Protein AF-A0A699TWR8-F1 (afdb_monomer)

Foldseek 3Di:
DDDDDDDDDDDDDDDDDPDDDDDDDDDDPPDDVVVVVVVPPPVVVVVVVVVPPPPPPPPQVVVVVVVLVVDDDPRNVVVVPDDPPQRDGPVSVVVVVCCVPVNVVVVVVVVVCVVPQDADPPHDPVRSVD

pLDDT: mean 74.11, std 22.11, range [29.84, 96.06]

Organism: Tanacetum cinerariifolium (NCBI:txid118510)

Mean predicted aligned error: 18.95 Å

Sequence (130 aa):
MRTRNSYFPNNSSVTILRRRNKRLTPNVVEPDLRTIVEMADNHTMEELLQAPMEGDVPNDVIMLMMFSYSLEGNARVWYGREPPNSILTWEDLVNKFMNQFLPPSKTTHLKNEISRFSQRFEETFGEAWE

Radius of gyration: 33.89 Å; Cα contacts (8 Å, |Δi|>4): 29; chains: 1; bounding box: 69×61×81 Å

Solvent-accessible surface area (backbone atoms only — not comparable to full-atom values): 8734 Å² total; per-residue (Å²): 137,82,87,83,83,89,82,86,81,86,82,87,87,83,87,78,82,83,79,79,81,79,86,77,80,76,92,68,84,74,78,59,68,70,66,67,60,66,74,56,51,71,63,59,60,49,50,66,71,61,49,76,80,81,56,86,71,53,66,40,58,56,49,52,56,55,50,63,72,73,45,55,72,72,57,38,56,50,64,73,66,55,61,88,86,67,61,79,44,53,66,48,43,53,54,53,48,38,55,73,78,58,29,67,68,58,56,51,49,52,53,50,52,62,72,66,61,72,80,53,95,89,53,52,73,70,67,67,71,110

Secondary structure (DSSP, 8-state):
-------PPP-------------------PPPHHHHHTTS-HHHHHHHHSS---S---HHHHHHHHHHHH--HHHHHHHTTSPTTS--SHHHHHHHHHHHHS-HHHHHHHHHHHHH----TT--HHHHH-

InterPro domains:
  IPR005162 Retrotransposon-derived protein PEG10, N-terminal capsid-like domain [PF03732] (66-130)

Structure (mmCIF, N/CA/C/O backbone):
data_AF-A0A699TWR8-F1
#
_entry.id   AF-A0A699TWR8-F1
#
loop_
_atom_site.group_PDB
_atom_site.id
_atom_site.type_symbol
_atom_site.label_atom_id
_atom_site.label_alt_id
_atom_site.label_comp_id
_atom_site.label_asym_id
_atom_site.label_entity_id
_atom_site.label_seq_id
_atom_site.pdbx_PDB_ins_code
_atom_site.Cartn_x
_atom_site.Cartn_y
_atom_site.Cartn_z
_atom_site.occupancy
_atom_site.B_iso_or_equiv
_atom_site.auth_seq_id
_atom_site.auth_comp_id
_atom_site.auth_asym_id
_atom_site.auth_atom_id
_atom_site.pdbx_PDB_model_num
ATOM 1 N N . MET A 1 1 ? -33.257 -50.850 2.664 1.00 36.03 1 MET A N 1
ATOM 2 C CA . MET A 1 1 ? -32.562 -52.036 2.110 1.00 36.03 1 MET A CA 1
ATOM 3 C C . MET A 1 1 ? -31.788 -51.628 0.860 1.00 36.03 1 MET A C 1
ATOM 5 O O . MET A 1 1 ? -32.374 -50.984 0.008 1.00 36.03 1 MET A O 1
ATOM 9 N N . ARG A 1 2 ? -30.517 -52.056 0.787 1.00 39.75 2 ARG A N 1
ATOM 10 C CA . ARG A 1 2 ? -29.598 -52.133 -0.372 1.00 39.75 2 ARG A CA 1
ATOM 11 C C . ARG A 1 2 ? -29.130 -50.845 -1.069 1.00 39.75 2 ARG A C 1
ATOM 13 O O . ARG A 1 2 ? -29.755 -50.319 -1.978 1.00 39.75 2 ARG A O 1
ATOM 20 N N . THR A 1 3 ? -27.906 -50.473 -0.706 1.00 42.91 3 THR A N 1
ATOM 21 C CA . THR A 1 3 ? -26.888 -49.895 -1.588 1.00 42.91 3 THR A CA 1
ATOM 22 C C . THR A 1 3 ? -26.543 -50.868 -2.730 1.00 42.91 3 THR A C 1
ATOM 24 O O . THR A 1 3 ? -26.489 -52.075 -2.488 1.00 42.91 3 THR A O 1
ATOM 27 N N . ARG A 1 4 ? -26.233 -50.371 -3.939 1.00 39.03 4 ARG A N 1
ATOM 28 C CA . ARG A 1 4 ? -24.984 -50.725 -4.649 1.00 39.03 4 ARG A CA 1
ATOM 29 C C . ARG A 1 4 ? -24.770 -49.974 -5.965 1.00 39.03 4 ARG A C 1
ATOM 31 O O . ARG A 1 4 ? -25.634 -49.882 -6.823 1.00 39.03 4 ARG A O 1
ATOM 38 N N . ASN A 1 5 ? -23.528 -49.529 -6.041 1.00 29.84 5 ASN A N 1
ATOM 39 C CA . ASN A 1 5 ? -22.722 -49.006 -7.128 1.00 29.84 5 ASN A CA 1
ATOM 40 C C . ASN A 1 5 ? -22.643 -49.904 -8.387 1.00 29.84 5 ASN A C 1
ATOM 42 O O . ASN A 1 5 ? -22.811 -51.120 -8.274 1.00 29.84 5 ASN A O 1
ATOM 46 N N . SER A 1 6 ? -22.172 -49.293 -9.491 1.00 39.97 6 SER A N 1
ATOM 47 C CA . SER A 1 6 ? -21.574 -49.875 -10.724 1.00 39.97 6 SER A CA 1
ATOM 48 C C . SER A 1 6 ? -22.521 -50.705 -11.613 1.00 39.97 6 SER A C 1
ATOM 50 O O . SER A 1 6 ? -23.325 -51.468 -11.105 1.00 39.97 6 SER A O 1
ATOM 52 N N . TYR A 1 7 ? -22.540 -50.596 -12.946 1.00 47.50 7 TYR A N 1
ATOM 53 C CA . TYR A 1 7 ? -21.424 -50.656 -13.894 1.00 47.50 7 TYR A CA 1
ATOM 54 C C . TYR A 1 7 ? -21.772 -49.906 -15.197 1.00 47.50 7 TYR A C 1
ATOM 56 O O . TYR A 1 7 ? -22.823 -50.151 -15.784 1.00 47.50 7 TYR A O 1
ATOM 64 N N . PHE A 1 8 ? -20.873 -49.046 -15.686 1.00 37.62 8 PHE A N 1
ATOM 65 C CA . PHE A 1 8 ? -20.873 -48.618 -17.090 1.00 37.62 8 PHE A CA 1
ATOM 66 C C . PHE A 1 8 ? -20.301 -49.758 -17.946 1.00 37.62 8 PHE A C 1
ATOM 68 O O . PHE A 1 8 ? -19.192 -50.212 -17.649 1.00 37.62 8 PHE A O 1
ATOM 75 N N . PRO A 1 9 ? -20.986 -50.228 -19.003 1.00 46.97 9 PRO A N 1
ATOM 76 C CA . PRO A 1 9 ? -20.363 -51.127 -19.953 1.00 46.97 9 PRO A CA 1
ATOM 77 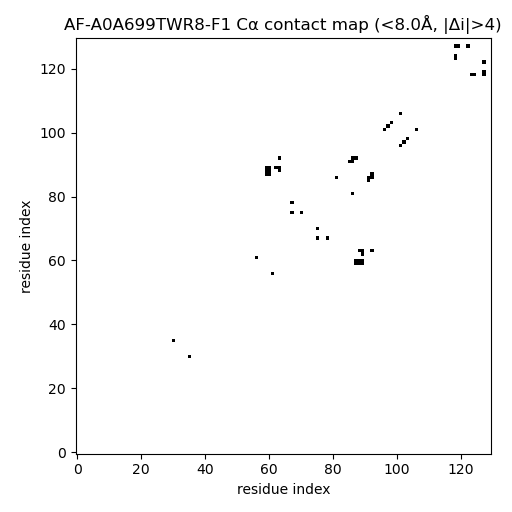C C . PRO A 1 9 ? -19.530 -50.321 -20.954 1.00 46.97 9 PRO A C 1
ATOM 79 O O . PRO A 1 9 ? -20.044 -49.521 -21.735 1.00 46.97 9 PRO A O 1
ATOM 82 N N . ASN A 1 10 ? -18.222 -50.577 -20.915 1.00 33.31 10 ASN A N 1
ATOM 83 C CA . ASN A 1 10 ? -17.292 -50.376 -22.019 1.00 33.31 10 ASN A CA 1
ATOM 84 C C . ASN A 1 10 ? -17.874 -50.965 -23.311 1.00 33.31 10 ASN A C 1
ATOM 86 O O . ASN A 1 10 ? -18.232 -52.142 -23.325 1.00 33.31 10 ASN A O 1
ATOM 90 N N . ASN A 1 11 ? -17.842 -50.209 -24.410 1.00 39.41 11 ASN A N 1
ATOM 91 C CA . ASN A 1 11 ? -17.458 -50.807 -25.683 1.00 39.41 11 ASN A CA 1
ATOM 92 C C . ASN A 1 11 ? -16.865 -49.788 -26.661 1.00 39.41 11 ASN A C 1
ATOM 94 O O . ASN A 1 11 ? -17.445 -48.764 -27.010 1.00 39.41 11 ASN A O 1
ATOM 98 N N . SER A 1 12 ? -15.654 -50.136 -27.063 1.00 36.31 12 SER A N 1
ATOM 99 C CA . SER A 1 12 ? -14.718 -49.501 -27.975 1.00 36.31 12 SER A CA 1
ATOM 100 C C . SER A 1 12 ? -15.137 -49.587 -29.440 1.00 36.31 12 SER A C 1
ATOM 102 O O . SER A 1 12 ? -15.586 -50.644 -29.877 1.00 36.31 12 SER A O 1
ATOM 104 N N . SER A 1 13 ? -14.824 -48.550 -30.225 1.00 38.47 13 SER A N 1
ATOM 105 C CA . SER A 1 13 ? -14.391 -48.678 -31.630 1.00 38.47 13 SER A CA 1
ATOM 106 C C . SER A 1 13 ? -13.732 -47.377 -32.107 1.00 38.47 13 SER A C 1
ATOM 108 O O . SER A 1 13 ? -14.381 -46.517 -32.692 1.00 38.47 13 SER A O 1
ATOM 110 N N . VAL A 1 14 ? -12.428 -47.225 -31.851 1.00 43.47 14 VAL A N 1
ATOM 111 C CA . VAL A 1 14 ? -11.579 -46.242 -32.546 1.00 43.47 14 VAL A CA 1
ATOM 112 C C . VAL A 1 14 ? -10.716 -47.014 -33.538 1.00 43.47 14 VAL A C 1
ATOM 114 O O . VAL A 1 14 ? -9.798 -47.736 -33.154 1.00 43.47 14 VAL A O 1
ATOM 117 N N . THR A 1 15 ? -11.028 -46.889 -34.824 1.00 43.19 15 THR A N 1
ATOM 118 C CA . THR A 1 15 ? -10.290 -47.526 -35.919 1.00 43.19 15 THR A CA 1
ATOM 119 C C . THR A 1 15 ? -9.097 -46.643 -36.297 1.00 43.19 15 THR A C 1
ATOM 121 O O . THR A 1 15 ? -9.247 -45.666 -37.026 1.00 43.19 15 THR A O 1
ATOM 124 N N . ILE A 1 16 ? -7.895 -46.953 -35.799 1.00 45.62 16 ILE A N 1
ATOM 125 C CA . ILE A 1 16 ? -6.659 -46.265 -36.213 1.00 45.62 16 ILE A CA 1
ATOM 126 C C . ILE A 1 16 ? -6.130 -46.919 -37.496 1.00 45.62 16 ILE A C 1
ATOM 128 O O . ILE A 1 16 ? -5.626 -48.044 -37.486 1.00 45.62 16 ILE A O 1
ATOM 132 N N . LEU A 1 17 ? -6.219 -46.195 -38.613 1.00 43.84 17 LEU A N 1
ATOM 133 C CA . LEU A 1 17 ? -5.612 -46.574 -39.888 1.00 43.84 17 LEU A CA 1
ATOM 134 C C . LEU A 1 17 ? -4.079 -46.464 -39.788 1.00 43.84 17 LEU A C 1
ATOM 136 O O . LEU A 1 17 ? -3.503 -45.376 -39.810 1.00 43.84 17 LEU A O 1
ATOM 140 N N . ARG A 1 18 ? -3.398 -47.609 -39.696 1.00 44.69 18 ARG A N 1
ATOM 141 C CA . ARG A 1 18 ? -1.931 -47.717 -39.676 1.00 44.69 18 ARG A CA 1
ATOM 142 C C . ARG A 1 18 ? -1.348 -47.387 -41.057 1.00 44.69 18 ARG A C 1
ATOM 144 O O . ARG A 1 18 ? -1.150 -48.271 -41.891 1.00 44.69 18 ARG A O 1
ATOM 151 N N . ARG A 1 19 ? -1.039 -46.110 -41.302 1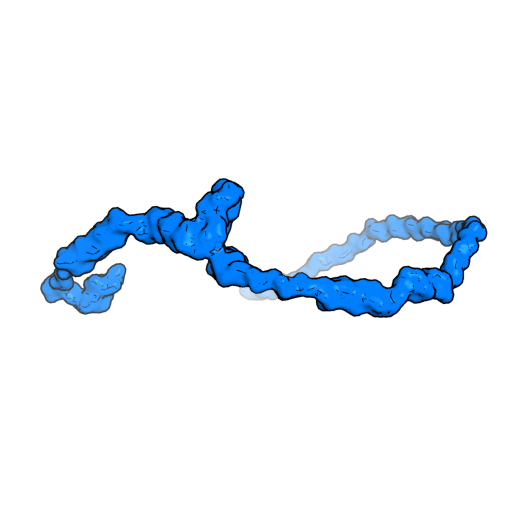.00 43.97 19 ARG A N 1
ATOM 152 C CA . ARG A 1 19 ? -0.309 -45.668 -42.500 1.00 43.97 19 ARG A CA 1
ATOM 153 C C . ARG A 1 19 ? 1.158 -46.102 -42.394 1.00 43.97 19 ARG A C 1
ATOM 155 O O . ARG A 1 19 ? 1.929 -45.619 -41.572 1.00 43.97 19 ARG A O 1
ATOM 162 N N . ARG A 1 20 ? 1.521 -47.083 -43.217 1.00 38.72 20 ARG A N 1
ATOM 163 C CA . ARG A 1 20 ? 2.854 -47.686 -43.325 1.00 38.72 20 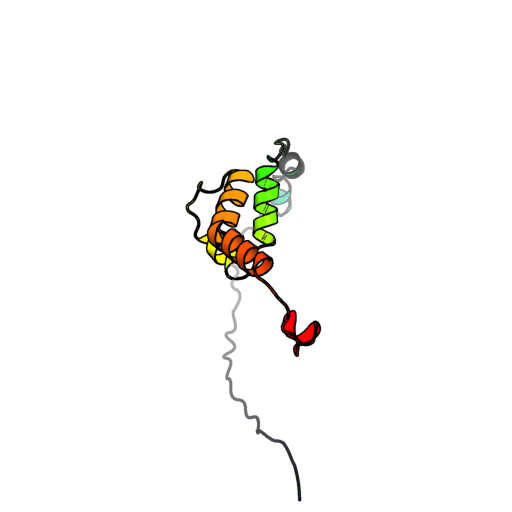ARG A CA 1
ATOM 164 C C . ARG A 1 20 ? 3.782 -46.721 -44.077 1.00 38.72 20 ARG A C 1
ATOM 166 O O . ARG A 1 20 ? 3.778 -46.707 -45.303 1.00 38.72 20 ARG A O 1
ATOM 173 N N . ASN A 1 21 ? 4.566 -45.919 -43.356 1.00 36.31 21 ASN A N 1
ATOM 174 C CA . ASN A 1 21 ? 5.611 -45.084 -43.956 1.00 36.31 21 ASN A CA 1
ATOM 175 C C . ASN A 1 21 ? 6.764 -45.975 -44.445 1.00 36.31 21 ASN A C 1
ATOM 177 O O . ASN A 1 21 ? 7.584 -46.448 -43.658 1.00 36.31 21 ASN A O 1
ATOM 181 N N . LYS A 1 22 ? 6.802 -46.231 -45.757 1.00 49.47 22 LYS A N 1
ATOM 182 C CA . LYS A 1 22 ? 7.981 -46.763 -46.447 1.00 49.47 22 LYS A CA 1
ATOM 183 C C . LYS A 1 22 ? 9.035 -45.652 -46.456 1.00 49.47 22 LYS A C 1
ATOM 185 O O . LYS A 1 22 ? 8.818 -44.612 -47.066 1.00 49.47 22 LYS A O 1
ATOM 190 N N . ARG A 1 23 ? 10.136 -45.856 -45.733 1.00 49.09 23 ARG A N 1
ATOM 191 C CA . ARG A 1 23 ? 11.284 -44.944 -45.707 1.00 49.09 23 ARG A CA 1
ATOM 192 C C . ARG A 1 23 ? 11.983 -45.010 -47.069 1.00 49.09 23 ARG A C 1
ATOM 194 O O . ARG A 1 23 ? 12.616 -46.016 -47.367 1.00 49.09 23 ARG A O 1
ATOM 201 N N . LEU A 1 24 ? 11.847 -43.967 -47.884 1.00 51.34 24 LEU A N 1
ATOM 202 C CA . LEU A 1 24 ? 12.869 -43.614 -48.867 1.00 51.34 24 LEU A CA 1
ATOM 203 C C . LEU A 1 24 ? 13.756 -42.571 -48.194 1.00 51.34 24 LEU A C 1
ATOM 205 O O . LEU A 1 24 ? 13.275 -41.502 -47.829 1.00 51.34 24 LEU A O 1
ATOM 209 N N . THR A 1 25 ? 15.024 -42.896 -47.996 1.00 46.88 25 THR A N 1
ATOM 210 C CA . THR A 1 25 ? 16.058 -41.935 -47.618 1.00 46.88 25 THR A CA 1
ATOM 211 C C . THR A 1 25 ? 16.571 -41.273 -48.899 1.00 46.88 25 THR A C 1
ATOM 213 O O . THR A 1 25 ? 17.184 -41.967 -49.712 1.00 46.88 25 THR A O 1
ATOM 216 N N . PRO A 1 26 ? 16.347 -39.971 -49.140 1.00 45.50 26 PRO A N 1
ATOM 217 C CA . PRO A 1 26 ? 17.236 -39.236 -50.023 1.00 45.50 26 PRO A CA 1
ATOM 218 C C . PRO A 1 26 ? 18.569 -39.062 -49.285 1.00 45.50 26 PRO A C 1
ATOM 220 O O . PRO A 1 26 ? 18.573 -38.761 -48.093 1.00 45.50 26 PRO A O 1
ATOM 223 N N . ASN A 1 27 ? 19.682 -39.314 -49.977 1.00 53.41 27 ASN A N 1
ATOM 224 C CA . ASN A 1 27 ? 21.038 -39.099 -49.471 1.00 53.41 27 ASN A CA 1
ATOM 225 C C . ASN A 1 27 ? 21.174 -37.673 -48.917 1.00 53.41 27 ASN A C 1
ATOM 227 O O . ASN A 1 27 ? 21.332 -36.719 -49.677 1.00 53.41 27 ASN A O 1
ATOM 231 N N . VAL A 1 28 ? 21.115 -37.544 -47.596 1.00 55.16 28 VAL A N 1
ATOM 232 C CA . VAL A 1 28 ? 21.616 -36.390 -46.861 1.00 55.16 28 VAL A CA 1
ATOM 233 C C . VAL A 1 28 ? 22.987 -36.826 -46.378 1.00 55.16 28 VAL A C 1
ATOM 235 O O . VAL A 1 28 ? 23.098 -37.815 -45.658 1.00 55.16 28 VAL A O 1
ATOM 238 N N . VAL A 1 29 ? 24.031 -36.143 -46.838 1.00 64.25 29 VAL A N 1
ATOM 239 C CA . VAL A 1 29 ? 25.360 -36.276 -46.243 1.00 64.25 29 VAL A CA 1
ATOM 240 C C . VAL A 1 29 ? 25.205 -35.813 -44.798 1.00 64.25 29 VAL A C 1
ATOM 242 O O . VAL A 1 29 ? 24.976 -34.628 -44.558 1.00 64.25 29 VAL A O 1
ATOM 245 N N . GLU A 1 30 ? 25.216 -36.750 -43.851 1.00 55.44 30 GLU A N 1
ATOM 246 C CA . GLU A 1 30 ? 25.288 -36.411 -42.433 1.00 55.44 30 GLU A CA 1
ATOM 247 C C . GLU A 1 30 ? 26.572 -35.596 -42.222 1.00 55.44 30 GLU A C 1
ATOM 249 O O . GLU A 1 30 ? 27.649 -36.067 -42.601 1.00 55.44 30 GLU A O 1
ATOM 254 N N . PRO A 1 31 ? 26.497 -34.370 -41.677 1.00 53.12 31 PRO A N 1
ATOM 255 C CA . PRO A 1 31 ? 27.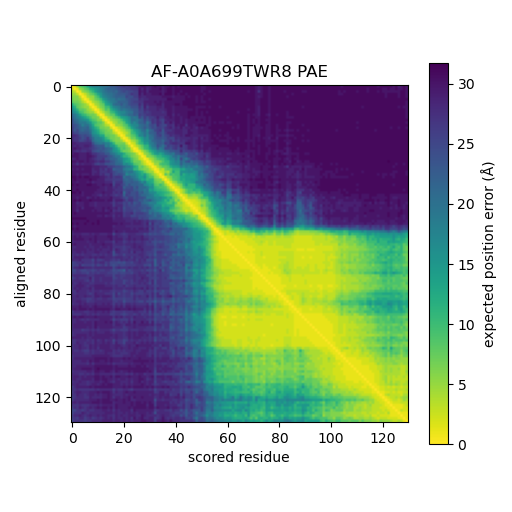701 -33.692 -41.232 1.00 53.12 31 PRO A CA 1
ATOM 256 C C . PRO A 1 31 ? 28.308 -34.520 -40.094 1.00 53.12 31 PRO A C 1
ATOM 258 O O . PRO A 1 31 ? 27.631 -34.827 -39.111 1.00 53.12 31 PRO A O 1
ATOM 261 N N . ASP A 1 32 ? 29.570 -34.914 -40.258 1.00 53.69 32 ASP A N 1
ATOM 262 C CA . ASP A 1 32 ? 30.322 -35.667 -39.258 1.00 53.69 32 ASP A CA 1
ATOM 263 C C . ASP A 1 32 ? 30.318 -34.887 -37.931 1.00 53.69 32 ASP A C 1
ATOM 265 O O . ASP A 1 32 ? 30.653 -33.699 -37.886 1.00 53.69 32 ASP A O 1
ATOM 269 N N . LEU A 1 33 ? 29.921 -35.543 -36.837 1.00 50.81 33 LEU A N 1
ATOM 270 C CA . LEU A 1 33 ? 29.835 -34.931 -35.504 1.00 50.81 33 LEU A CA 1
ATOM 271 C C . LEU A 1 33 ? 31.194 -34.400 -35.022 1.00 50.81 33 LEU A C 1
ATOM 273 O O . LEU A 1 33 ? 31.236 -33.563 -34.123 1.00 50.81 33 LEU A O 1
ATOM 277 N N . ARG A 1 34 ? 32.297 -34.838 -35.643 1.00 48.22 34 ARG A N 1
ATOM 278 C CA . ARG A 1 34 ? 33.641 -34.291 -35.415 1.00 48.22 34 ARG A CA 1
ATOM 279 C C . ARG A 1 34 ? 33.739 -32.804 -35.771 1.00 48.22 34 ARG A C 1
ATOM 281 O O . ARG A 1 34 ? 34.345 -32.053 -35.023 1.00 48.22 34 ARG A O 1
ATOM 288 N N . THR A 1 35 ? 33.075 -32.352 -36.835 1.00 50.56 35 THR A N 1
ATOM 289 C CA . THR A 1 35 ? 33.150 -30.954 -37.302 1.00 50.56 35 THR A CA 1
ATOM 290 C C . THR A 1 35 ? 32.217 -30.008 -36.531 1.00 50.56 35 THR A C 1
ATOM 292 O O . THR A 1 35 ? 32.483 -28.813 -36.454 1.00 50.56 35 THR A O 1
ATOM 295 N N . ILE A 1 36 ? 31.138 -30.516 -35.922 1.00 49.31 36 ILE A N 1
ATOM 296 C CA . ILE A 1 36 ? 30.220 -29.700 -35.099 1.00 49.31 36 ILE A CA 1
ATOM 297 C C . ILE A 1 36 ? 30.817 -29.421 -33.710 1.00 49.31 36 ILE A C 1
ATOM 299 O O . ILE A 1 36 ? 30.596 -28.348 -33.156 1.00 49.31 36 ILE A O 1
ATOM 303 N N . VAL A 1 37 ? 31.589 -30.362 -33.158 1.00 51.69 37 VAL A N 1
ATOM 304 C CA . VAL A 1 37 ? 32.225 -30.211 -31.838 1.00 51.69 37 VAL A CA 1
ATOM 305 C C . VAL A 1 37 ? 33.488 -29.336 -31.900 1.00 51.69 37 VAL A C 1
ATOM 307 O O . VAL A 1 37 ? 33.823 -28.707 -30.906 1.00 51.69 37 VAL A O 1
ATOM 310 N N . GLU A 1 38 ? 34.153 -29.223 -33.055 1.00 53.56 38 GLU A N 1
ATOM 311 C CA . GLU A 1 38 ? 35.401 -28.446 -33.197 1.00 53.56 38 GLU A CA 1
ATOM 312 C C . GLU A 1 38 ? 35.219 -26.927 -33.396 1.00 53.56 38 GLU A C 1
ATOM 314 O O . GLU A 1 38 ? 36.189 -26.198 -33.240 1.00 53.56 38 GLU A O 1
ATOM 319 N N . MET A 1 39 ? 34.019 -26.414 -33.716 1.00 49.53 39 MET A N 1
ATOM 320 C CA . MET A 1 39 ? 33.783 -24.954 -33.842 1.00 49.53 39 MET A CA 1
ATOM 321 C C . MET A 1 39 ? 33.164 -24.301 -32.598 1.00 49.53 39 MET A C 1
ATOM 323 O O . MET A 1 39 ? 32.955 -23.090 -32.578 1.00 49.53 39 MET A O 1
ATOM 327 N N . ALA A 1 40 ? 32.848 -25.085 -31.570 1.00 57.50 40 ALA A N 1
ATOM 328 C CA . ALA A 1 40 ? 32.474 -24.569 -30.262 1.00 57.50 40 ALA A CA 1
ATOM 329 C C . ALA A 1 40 ? 33.663 -24.794 -29.334 1.00 57.50 40 ALA A C 1
ATOM 331 O O . ALA A 1 40 ? 33.659 -25.718 -28.522 1.00 57.50 40 ALA A O 1
ATOM 332 N N . ASP A 1 41 ? 34.704 -23.978 -29.510 1.00 60.22 41 ASP A N 1
ATOM 333 C CA . ASP A 1 41 ? 35.821 -23.946 -28.577 1.00 60.22 41 ASP A CA 1
ATOM 334 C C . ASP A 1 41 ? 35.259 -23.837 -27.156 1.00 60.22 41 ASP A C 1
ATOM 336 O O . ASP A 1 41 ? 34.428 -22.984 -26.845 1.00 60.22 41 ASP A O 1
ATOM 340 N N . ASN A 1 42 ? 35.722 -24.705 -26.262 1.00 57.38 42 ASN A N 1
ATOM 341 C CA . ASN A 1 42 ? 35.316 -24.716 -24.853 1.00 57.38 42 ASN A CA 1
ATOM 342 C C . ASN A 1 42 ? 35.602 -23.360 -24.173 1.00 57.38 42 ASN A C 1
ATOM 344 O O . ASN A 1 42 ? 35.021 -23.045 -23.138 1.00 57.38 42 ASN A O 1
ATOM 348 N N . HIS A 1 43 ? 36.474 -22.549 -24.786 1.00 55.81 43 HIS A N 1
ATOM 349 C CA . HIS A 1 43 ? 36.726 -21.166 -24.415 1.00 55.81 43 HIS A CA 1
ATOM 350 C C . HIS A 1 43 ? 35.474 -20.291 -24.532 1.00 55.81 43 HIS A C 1
ATOM 352 O O . HIS A 1 43 ? 35.267 -19.448 -23.674 1.00 55.81 43 HIS A O 1
ATOM 358 N N . THR A 1 44 ? 34.604 -20.523 -25.518 1.00 63.19 44 THR A N 1
ATOM 359 C CA . THR A 1 44 ? 33.409 -19.707 -25.766 1.00 63.19 44 THR A CA 1
ATOM 360 C C . THR A 1 44 ? 32.332 -19.917 -24.701 1.00 63.19 44 THR A C 1
ATOM 362 O O . THR A 1 44 ? 31.593 -18.989 -24.383 1.00 63.19 44 THR A O 1
ATOM 365 N N . MET A 1 45 ? 32.237 -21.115 -24.108 1.00 55.31 45 MET A N 1
ATOM 366 C CA . MET A 1 45 ? 31.288 -21.349 -23.013 1.00 55.31 45 MET A CA 1
ATOM 367 C C . MET A 1 45 ? 31.814 -20.822 -21.678 1.00 55.31 45 MET A C 1
ATOM 369 O O . MET A 1 45 ? 31.036 -20.285 -20.896 1.00 55.31 45 MET A O 1
ATOM 373 N N . GLU A 1 46 ? 33.126 -20.911 -21.442 1.00 60.28 46 GLU A N 1
ATOM 374 C CA . GLU A 1 46 ? 33.752 -20.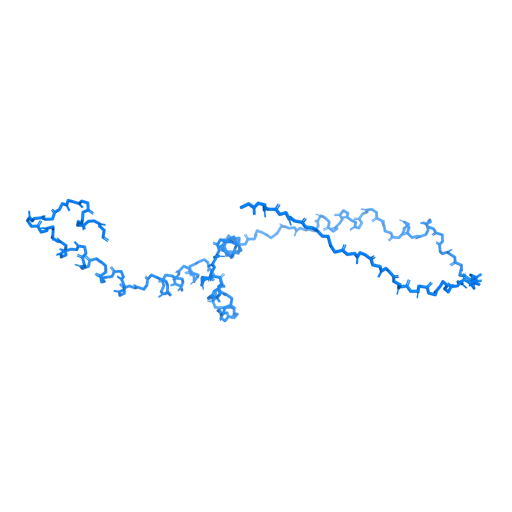210 -20.320 1.00 60.28 46 GLU A CA 1
ATOM 375 C C . GLU A 1 46 ? 33.626 -18.693 -20.489 1.00 60.28 46 GLU A C 1
ATOM 377 O O . GLU A 1 46 ? 33.139 -18.041 -19.588 1.00 60.28 46 GLU A O 1
ATOM 382 N N . GLU A 1 47 ? 33.888 -18.121 -21.662 1.00 61.81 47 GLU A N 1
ATOM 383 C CA . GLU A 1 47 ? 33.769 -16.679 -21.927 1.00 61.81 47 GLU A CA 1
ATOM 384 C C . GLU A 1 47 ? 32.340 -16.135 -21.723 1.00 61.81 47 GLU A C 1
ATOM 386 O O . GLU A 1 47 ? 32.171 -15.030 -21.209 1.00 61.81 47 GLU A O 1
ATOM 391 N N . LEU A 1 48 ? 31.299 -16.923 -22.029 1.00 63.78 48 LEU A N 1
ATOM 392 C CA . LEU A 1 48 ? 29.908 -16.571 -21.701 1.00 63.78 48 LEU A CA 1
ATOM 393 C C . LEU A 1 48 ? 29.596 -16.665 -20.197 1.00 63.78 48 LEU A C 1
ATOM 395 O O . LEU A 1 48 ? 28.744 -15.921 -19.711 1.00 63.78 48 LEU A O 1
ATOM 399 N N . LEU A 1 49 ? 30.265 -17.557 -19.459 1.00 63.06 49 LEU A N 1
ATOM 400 C CA . LEU A 1 49 ? 30.147 -17.684 -17.999 1.00 63.06 49 LEU A CA 1
ATOM 401 C C . LEU A 1 49 ? 31.048 -16.688 -17.241 1.00 63.06 49 LEU A C 1
ATOM 403 O O . LEU A 1 49 ? 30.727 -16.319 -16.113 1.00 63.06 49 LEU A O 1
ATOM 407 N N . GLN A 1 50 ? 32.143 -16.244 -17.862 1.00 56.41 50 GLN A N 1
ATOM 408 C CA . GLN A 1 50 ? 33.079 -15.214 -17.407 1.00 56.41 50 GLN A CA 1
ATOM 409 C C . GLN A 1 50 ? 32.670 -13.806 -17.842 1.00 56.41 50 GLN A C 1
ATOM 411 O O . GLN A 1 50 ? 33.353 -12.852 -17.461 1.00 56.41 50 GLN A O 1
ATOM 416 N N . ALA A 1 51 ? 31.585 -13.649 -18.613 1.00 58.44 51 ALA A N 1
ATOM 417 C CA . ALA A 1 51 ? 31.008 -12.340 -18.873 1.00 58.44 51 ALA A CA 1
ATOM 418 C C . ALA A 1 51 ? 30.850 -11.643 -17.516 1.00 58.44 51 ALA A C 1
ATOM 420 O O . ALA A 1 51 ? 30.195 -12.215 -16.637 1.00 58.44 51 ALA A O 1
ATOM 421 N N . PRO A 1 52 ? 31.474 -10.471 -17.296 1.00 55.19 52 PRO A N 1
ATOM 422 C CA . PRO A 1 52 ? 31.427 -9.847 -15.997 1.00 55.19 52 PRO A CA 1
ATOM 423 C C . PRO A 1 52 ? 29.963 -9.582 -15.661 1.00 55.19 52 PRO A C 1
ATOM 425 O O . PRO A 1 52 ? 29.357 -8.627 -16.137 1.00 55.19 52 PRO A O 1
ATOM 428 N N . MET A 1 53 ? 29.415 -10.371 -14.744 1.00 55.97 53 MET A N 1
ATOM 429 C CA . MET A 1 53 ? 28.383 -9.879 -13.844 1.00 55.97 53 MET A CA 1
ATOM 430 C C . MET A 1 53 ? 29.042 -8.917 -12.829 1.00 55.97 53 MET A C 1
ATOM 432 O O . MET A 1 53 ? 28.637 -8.841 -11.682 1.00 55.97 53 MET A O 1
ATOM 436 N N . GLU A 1 54 ? 30.098 -8.193 -13.226 1.00 54.00 54 GLU A N 1
ATOM 437 C CA . GLU A 1 54 ? 30.723 -7.092 -12.491 1.00 54.00 54 GLU A CA 1
ATOM 438 C C . GLU A 1 54 ? 29.997 -5.789 -12.835 1.00 54.00 54 GLU A C 1
ATOM 440 O O . GLU A 1 54 ? 30.578 -4.777 -13.220 1.00 54.00 54 GLU A O 1
ATOM 445 N N . GLY A 1 55 ? 28.678 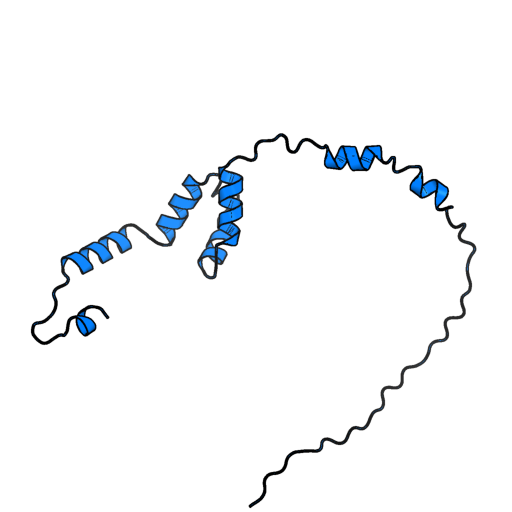-5.825 -12.730 1.00 59.00 55 GLY A N 1
ATOM 446 C CA . GLY A 1 55 ? 27.903 -4.634 -12.464 1.00 59.00 55 GLY A CA 1
ATOM 447 C C . GLY A 1 55 ? 27.250 -4.905 -11.132 1.00 59.00 55 GLY A C 1
ATOM 448 O O . GLY A 1 55 ? 26.377 -5.767 -11.080 1.00 59.00 55 GLY A O 1
ATOM 449 N N . ASP A 1 56 ? 27.688 -4.228 -10.070 1.00 72.25 56 ASP A N 1
ATOM 450 C CA . ASP A 1 56 ? 26.936 -4.198 -8.817 1.00 72.25 56 ASP A CA 1
ATOM 451 C C . ASP A 1 56 ? 25.482 -3.886 -9.177 1.00 72.25 56 ASP A C 1
ATOM 453 O O . ASP A 1 56 ? 25.155 -2.775 -9.609 1.00 72.25 56 ASP A O 1
ATOM 457 N N . VAL A 1 57 ? 24.614 -4.898 -9.098 1.00 77.06 57 VAL A N 1
ATOM 458 C CA . VAL A 1 57 ? 23.196 -4.703 -9.372 1.00 77.06 57 VAL A CA 1
ATOM 459 C C . VAL A 1 57 ? 22.716 -3.736 -8.296 1.00 77.06 57 VAL A C 1
ATOM 461 O O . VAL A 1 57 ? 22.870 -4.047 -7.109 1.00 77.06 57 VAL A O 1
ATOM 464 N N . PRO A 1 58 ? 22.155 -2.568 -8.663 1.00 88.00 58 PRO A N 1
ATOM 465 C CA . PRO A 1 58 ? 21.741 -1.593 -7.671 1.00 88.00 58 PRO A CA 1
ATOM 466 C C . PRO A 1 58 ? 20.803 -2.252 -6.663 1.00 88.00 58 PRO A C 1
ATOM 468 O O . PRO A 1 58 ? 19.902 -3.002 -7.044 1.00 88.00 58 PRO A O 1
ATOM 471 N N . ASN A 1 59 ? 21.013 -1.979 -5.375 1.00 90.25 59 ASN A N 1
ATOM 472 C CA . ASN A 1 59 ? 20.242 -2.604 -4.302 1.00 90.25 59 ASN A CA 1
ATOM 473 C C . ASN A 1 59 ? 18.724 -2.435 -4.506 1.00 90.25 59 ASN A C 1
ATOM 475 O O . ASN A 1 59 ? 17.969 -3.381 -4.293 1.00 90.25 59 ASN A O 1
ATOM 479 N N . ASP A 1 60 ? 18.305 -1.284 -5.035 1.00 92.50 60 ASP A N 1
ATOM 480 C CA . ASP A 1 60 ? 16.925 -1.018 -5.443 1.00 92.50 60 ASP A CA 1
ATOM 481 C C . ASP A 1 60 ? 16.390 -2.050 -6.441 1.00 92.50 60 ASP A C 1
ATOM 483 O O . ASP A 1 60 ? 15.293 -2.562 -6.255 1.00 92.50 60 ASP A O 1
ATOM 487 N N . VAL A 1 61 ? 17.162 -2.422 -7.465 1.00 90.94 61 VAL A N 1
ATOM 488 C CA . VAL A 1 61 ? 16.740 -3.412 -8.470 1.00 90.94 61 VAL A CA 1
ATOM 489 C C . VAL A 1 61 ? 16.524 -4.777 -7.817 1.00 90.94 61 VAL A C 1
ATOM 491 O O . VAL A 1 61 ? 15.518 -5.436 -8.085 1.00 90.94 61 VAL A O 1
ATOM 494 N N . ILE A 1 62 ? 17.425 -5.180 -6.915 1.00 92.06 62 ILE A N 1
ATOM 495 C CA . ILE A 1 62 ? 17.293 -6.433 -6.158 1.00 92.06 62 ILE A CA 1
ATOM 496 C C . ILE A 1 62 ? 16.030 -6.392 -5.287 1.00 92.06 62 ILE A C 1
ATOM 498 O O . ILE A 1 62 ? 15.233 -7.332 -5.318 1.00 92.06 62 ILE A O 1
ATOM 502 N N . MET A 1 63 ? 15.812 -5.301 -4.546 1.00 94.69 63 MET A N 1
ATOM 503 C CA . MET A 1 63 ? 14.653 -5.147 -3.663 1.00 94.69 63 MET A CA 1
ATOM 504 C C . MET A 1 63 ? 13.331 -5.113 -4.433 1.00 94.69 63 MET A C 1
ATOM 506 O O . MET A 1 63 ? 12.394 -5.817 -4.056 1.00 94.69 63 MET A O 1
ATOM 510 N N . LEU A 1 64 ? 13.251 -4.361 -5.533 1.00 94.25 64 LEU A N 1
ATOM 511 C CA . LEU A 1 64 ? 12.071 -4.312 -6.400 1.00 94.25 64 LEU A CA 1
ATOM 512 C C . LEU A 1 64 ? 11.757 -5.695 -6.982 1.00 94.25 64 LEU A C 1
ATOM 514 O O . LEU A 1 64 ? 10.598 -6.121 -6.983 1.00 94.25 64 LEU A O 1
ATOM 518 N N . MET A 1 65 ? 12.786 -6.427 -7.420 1.00 92.75 65 MET A N 1
ATOM 519 C CA . MET A 1 65 ? 12.612 -7.775 -7.950 1.00 92.75 65 MET A CA 1
ATOM 520 C C . MET A 1 65 ? 12.092 -8.730 -6.872 1.00 92.75 65 MET A C 1
ATOM 522 O O . MET A 1 65 ? 11.086 -9.400 -7.099 1.00 92.75 65 MET A O 1
ATOM 526 N N . MET A 1 66 ? 12.704 -8.755 -5.684 1.00 93.88 66 MET A N 1
ATOM 527 C CA . MET A 1 66 ? 12.238 -9.578 -4.559 1.00 93.88 66 MET A CA 1
ATOM 528 C C . MET A 1 66 ? 10.814 -9.222 -4.127 1.00 93.88 66 MET A C 1
ATOM 530 O O . MET A 1 66 ? 9.998 -10.113 -3.894 1.00 93.88 66 MET A O 1
ATOM 534 N N . PHE A 1 67 ? 10.490 -7.931 -4.068 1.00 94.25 67 PHE A N 1
ATOM 535 C CA . PHE A 1 67 ? 9.157 -7.461 -3.711 1.00 94.25 67 PHE A CA 1
ATOM 536 C C . PHE A 1 67 ? 8.099 -7.936 -4.705 1.00 94.25 67 PHE A C 1
ATOM 538 O O . PHE A 1 67 ? 7.033 -8.375 -4.295 1.00 94.25 67 PHE A O 1
ATOM 545 N N . SER A 1 68 ? 8.394 -7.950 -6.009 1.00 92.56 68 SER A N 1
ATOM 546 C CA . SER A 1 68 ? 7.439 -8.452 -7.005 1.00 92.56 68 SER A CA 1
ATOM 547 C C . SER A 1 68 ? 7.006 -9.909 -6.754 1.00 92.56 68 SER A C 1
ATOM 549 O O . SER A 1 68 ? 5.857 -10.262 -7.030 1.00 92.56 68 SER A O 1
ATOM 551 N N . TYR A 1 69 ? 7.888 -10.734 -6.171 1.00 93.50 69 TYR A N 1
ATOM 552 C CA . TYR A 1 69 ? 7.591 -12.119 -5.799 1.00 93.50 69 TYR A CA 1
ATOM 553 C C . TYR A 1 69 ? 6.792 -12.251 -4.497 1.00 93.50 69 TYR A C 1
ATOM 555 O O . TYR A 1 69 ? 6.118 -13.263 -4.319 1.00 93.50 69 TYR A O 1
ATOM 563 N N . SER A 1 70 ? 6.843 -11.263 -3.597 1.00 95.12 70 SER A N 1
ATOM 564 C CA . SER A 1 70 ? 6.073 -11.281 -2.344 1.00 95.12 70 SER A CA 1
ATOM 565 C C . SER A 1 70 ? 4.623 -10.814 -2.514 1.00 95.12 70 SER A C 1
ATOM 567 O O . SER A 1 70 ? 3.808 -10.994 -1.610 1.00 95.12 70 SER A O 1
ATOM 569 N N . LEU A 1 71 ? 4.280 -10.219 -3.661 1.00 95.38 71 LEU A N 1
ATOM 570 C CA . LEU A 1 71 ? 2.946 -9.691 -3.930 1.00 95.38 71 LEU A CA 1
ATOM 571 C C . LEU A 1 71 ? 1.928 -10.783 -4.281 1.00 95.38 71 LEU A C 1
ATOM 573 O O . LEU A 1 71 ? 2.124 -11.589 -5.193 1.00 95.38 71 LEU A O 1
ATOM 577 N N . GLU A 1 72 ? 0.754 -10.696 -3.658 1.00 95.00 72 GLU A N 1
ATOM 578 C CA . GLU A 1 72 ? -0.392 -11.563 -3.932 1.00 95.00 72 GLU A CA 1
ATOM 579 C C . GLU A 1 72 ? -1.677 -10.751 -4.186 1.00 95.00 72 GLU A C 1
ATOM 581 O O . GLU A 1 72 ? -1.785 -9.568 -3.840 1.00 95.00 72 GLU A O 1
ATOM 586 N N . GLY A 1 73 ? -2.653 -11.375 -4.855 1.00 95.94 73 GLY A N 1
ATOM 587 C CA . GLY A 1 73 ? -3.996 -10.829 -5.061 1.00 95.94 73 GLY A CA 1
ATOM 588 C C . GLY A 1 73 ? -4.014 -9.414 -5.648 1.00 95.94 73 GLY A C 1
ATOM 589 O O . GLY A 1 73 ? -3.386 -9.127 -6.670 1.00 95.94 73 GLY A O 1
ATOM 590 N N . ASN A 1 74 ? -4.744 -8.514 -4.982 1.00 95.19 74 ASN A N 1
ATOM 591 C CA . ASN A 1 74 ? -4.935 -7.133 -5.432 1.00 95.19 74 ASN A CA 1
ATOM 592 C C . ASN A 1 74 ? -3.623 -6.344 -5.532 1.00 95.19 74 ASN A C 1
ATOM 594 O O . ASN A 1 74 ? -3.510 -5.474 -6.395 1.00 95.19 74 ASN A O 1
ATOM 598 N N . ALA A 1 75 ? -2.634 -6.646 -4.688 1.00 95.69 75 ALA A N 1
ATOM 599 C CA . ALA A 1 75 ? -1.357 -5.944 -4.694 1.00 95.69 75 ALA A CA 1
ATOM 600 C C . ALA A 1 75 ? -0.525 -6.302 -5.934 1.00 95.69 75 ALA A C 1
ATOM 602 O O . ALA A 1 75 ? 0.028 -5.417 -6.585 1.00 95.69 75 ALA A O 1
ATOM 603 N N . ARG A 1 76 ? -0.541 -7.578 -6.343 1.00 95.31 76 ARG A N 1
ATOM 604 C CA . ARG A 1 76 ? 0.096 -8.028 -7.590 1.00 95.31 76 ARG A CA 1
ATOM 605 C C . ARG A 1 76 ? -0.559 -7.412 -8.826 1.00 95.31 76 ARG A C 1
ATOM 607 O O . ARG A 1 76 ? 0.134 -6.982 -9.745 1.00 95.31 76 ARG A O 1
ATOM 614 N N . VAL A 1 77 ? -1.892 -7.339 -8.839 1.00 96.06 77 VAL A N 1
ATOM 615 C CA . VAL A 1 77 ? -2.649 -6.709 -9.935 1.00 96.06 77 VAL A CA 1
ATOM 616 C C . VAL A 1 77 ? -2.364 -5.209 -10.018 1.00 96.06 77 VAL A C 1
ATOM 618 O O . VAL A 1 77 ? -2.220 -4.686 -11.118 1.00 96.06 77 VAL A O 1
ATOM 621 N N . TRP A 1 78 ? -2.277 -4.517 -8.881 1.00 95.69 78 TRP A N 1
ATOM 622 C CA . TRP A 1 78 ? -1.907 -3.102 -8.838 1.00 95.69 78 TRP A CA 1
ATOM 623 C C . TRP A 1 78 ? -0.496 -2.870 -9.386 1.00 95.69 78 TRP A C 1
ATOM 625 O O . TRP A 1 78 ? -0.333 -2.049 -10.284 1.00 95.69 78 TRP A O 1
ATOM 635 N N . TYR A 1 79 ? 0.491 -3.642 -8.924 1.00 94.44 79 TYR A N 1
ATOM 636 C CA . TYR A 1 79 ? 1.881 -3.487 -9.352 1.00 94.44 79 TYR A CA 1
ATOM 637 C C . TYR A 1 79 ? 2.047 -3.677 -10.868 1.00 94.44 79 TYR A C 1
ATOM 639 O O . TYR A 1 79 ? 2.754 -2.913 -11.512 1.00 94.44 79 TYR A O 1
ATOM 647 N N . GLY A 1 80 ? 1.319 -4.624 -11.473 1.00 92.44 80 GLY A N 1
ATOM 648 C CA . GLY A 1 80 ? 1.326 -4.824 -12.929 1.00 92.44 80 GLY A CA 1
ATOM 649 C C . GLY A 1 80 ? 0.565 -3.769 -13.748 1.00 92.44 80 GLY A C 1
ATOM 650 O O . GLY A 1 80 ? 0.677 -3.763 -14.971 1.00 92.44 80 GLY A O 1
ATOM 651 N N . ARG A 1 81 ? -0.236 -2.903 -13.110 1.00 93.88 81 ARG A N 1
ATOM 652 C CA . ARG A 1 81 ? -0.957 -1.793 -13.766 1.00 93.88 81 ARG A CA 1
ATOM 653 C C . ARG A 1 81 ? -0.197 -0.475 -13.714 1.00 93.88 81 ARG A C 1
ATOM 655 O O . ARG A 1 81 ? -0.606 0.473 -14.385 1.00 93.88 81 ARG A O 1
ATOM 662 N N . GLU A 1 82 ? 0.845 -0.392 -12.894 1.00 93.38 82 GLU A N 1
ATOM 663 C CA . GLU A 1 82 ? 1.653 0.813 -12.799 1.00 93.38 82 GLU A CA 1
ATOM 664 C C . GLU A 1 82 ? 2.308 1.129 -14.155 1.00 93.38 82 GLU A C 1
ATOM 666 O O . GLU A 1 82 ? 2.748 0.216 -14.860 1.00 93.38 82 GLU A O 1
ATOM 671 N N . PRO A 1 83 ? 2.357 2.412 -14.557 1.00 91.69 83 PRO A N 1
ATOM 672 C CA . PRO A 1 83 ? 3.009 2.797 -15.798 1.00 91.69 83 PRO A CA 1
ATOM 673 C C . PRO A 1 83 ? 4.487 2.381 -15.812 1.00 91.69 83 PRO A C 1
ATOM 675 O O . PRO A 1 83 ? 5.151 2.425 -14.774 1.00 91.69 83 PRO A O 1
ATOM 678 N N . PRO A 1 84 ? 5.048 2.039 -16.983 1.00 87.12 84 PRO A N 1
ATOM 679 C CA . PRO A 1 84 ? 6.479 1.790 -17.091 1.00 87.12 84 PRO A CA 1
ATOM 680 C C . PRO A 1 84 ? 7.262 3.022 -16.622 1.00 87.12 84 PRO A C 1
ATOM 682 O O . PRO A 1 84 ? 6.859 4.158 -16.874 1.00 87.12 84 PRO A O 1
ATOM 685 N N . ASN A 1 85 ? 8.383 2.789 -15.941 1.00 87.00 85 ASN A N 1
ATOM 686 C CA . ASN A 1 85 ? 9.230 3.822 -15.335 1.00 87.00 85 ASN A CA 1
ATOM 687 C C . ASN A 1 85 ? 8.561 4.656 -14.225 1.00 87.00 85 ASN A C 1
ATOM 689 O O . ASN A 1 85 ? 9.110 5.686 -13.842 1.00 87.00 85 ASN A O 1
ATOM 693 N N . SER A 1 86 ? 7.398 4.249 -13.695 1.00 91.50 86 SER A N 1
ATOM 694 C CA . SER A 1 86 ? 6.785 4.940 -12.551 1.00 91.50 86 SER A CA 1
ATOM 695 C C . SER A 1 86 ? 7.420 4.564 -11.208 1.00 91.50 86 SER A C 1
ATOM 697 O O . SER A 1 86 ? 7.333 5.341 -10.261 1.00 91.50 86 SER A O 1
ATOM 699 N N . ILE A 1 87 ? 8.027 3.379 -11.119 1.00 93.38 87 ILE A N 1
ATOM 700 C CA . ILE A 1 87 ? 8.704 2.856 -9.932 1.00 93.38 87 ILE A CA 1
ATOM 701 C C . ILE A 1 87 ? 10.107 2.441 -10.364 1.00 93.38 87 ILE A C 1
ATOM 703 O O . ILE A 1 87 ? 10.274 1.404 -11.006 1.00 93.38 87 ILE A O 1
ATOM 707 N N . LEU A 1 88 ? 11.097 3.279 -10.055 1.00 91.25 88 LEU A N 1
ATOM 708 C CA . LEU A 1 88 ? 12.500 3.039 -10.408 1.00 91.25 88 LEU A CA 1
ATOM 709 C C . LEU A 1 88 ? 13.372 2.803 -9.176 1.00 91.25 88 LEU A C 1
ATOM 711 O O . LEU A 1 88 ? 14.357 2.075 -9.261 1.00 91.25 88 LEU A O 1
ATOM 715 N N . THR A 1 89 ? 12.993 3.385 -8.041 1.00 95.06 89 THR A N 1
ATOM 716 C CA . THR A 1 89 ? 13.688 3.229 -6.762 1.00 95.06 89 THR A CA 1
ATOM 717 C C . THR A 1 89 ? 12.820 2.485 -5.752 1.00 95.06 89 THR A C 1
ATOM 719 O O . THR A 1 89 ? 11.592 2.402 -5.889 1.00 95.06 89 THR A O 1
ATOM 722 N N . TRP A 1 90 ? 13.446 1.957 -4.699 1.00 94.94 90 TRP A N 1
ATOM 723 C CA . TRP A 1 90 ? 12.705 1.387 -3.576 1.00 94.94 90 TRP A CA 1
ATOM 724 C C . TRP A 1 90 ? 11.811 2.429 -2.888 1.00 94.94 90 TRP A C 1
ATOM 726 O O . TRP A 1 90 ? 10.686 2.126 -2.491 1.00 94.94 90 TRP A O 1
ATOM 736 N N . GLU A 1 91 ? 12.273 3.676 -2.792 1.00 95.88 91 GLU A N 1
ATOM 737 C CA . GLU A 1 91 ? 11.509 4.774 -2.199 1.00 95.88 91 GLU A CA 1
ATOM 738 C C . GLU A 1 91 ? 10.225 5.083 -2.988 1.00 95.88 91 GLU A C 1
ATOM 740 O O . GLU A 1 91 ? 9.154 5.215 -2.386 1.00 95.88 91 GLU A O 1
ATOM 745 N N . ASP A 1 92 ? 10.290 5.117 -4.325 1.00 95.50 92 ASP A N 1
ATOM 746 C CA . ASP A 1 92 ? 9.109 5.313 -5.181 1.00 95.50 92 ASP A CA 1
ATOM 747 C C . ASP A 1 92 ? 8.059 4.228 -4.938 1.00 95.50 92 ASP A C 1
ATOM 749 O O . ASP A 1 92 ? 6.862 4.518 -4.809 1.00 95.50 92 ASP A O 1
ATOM 753 N N . LEU A 1 93 ? 8.516 2.973 -4.854 1.00 95.25 93 LEU A N 1
ATOM 754 C CA . LEU A 1 93 ? 7.659 1.829 -4.580 1.00 95.25 93 LEU A CA 1
ATOM 755 C C . LEU A 1 93 ? 6.962 1.988 -3.233 1.00 95.25 93 LEU A C 1
ATOM 757 O O . LEU A 1 93 ? 5.737 1.884 -3.173 1.00 95.25 93 LEU A O 1
ATOM 761 N N . VAL A 1 94 ? 7.730 2.224 -2.164 1.00 94.25 94 VAL A N 1
ATOM 762 C CA . VAL A 1 94 ? 7.198 2.350 -0.803 1.00 94.25 94 VAL A CA 1
ATOM 763 C C . VAL A 1 94 ? 6.174 3.476 -0.754 1.00 94.25 94 VAL A C 1
ATOM 765 O O . VAL A 1 94 ? 5.052 3.262 -0.300 1.00 94.25 94 VAL A O 1
ATOM 768 N N . ASN A 1 95 ? 6.501 4.650 -1.289 1.00 93.94 95 ASN A N 1
ATOM 769 C CA . ASN A 1 95 ? 5.600 5.798 -1.272 1.00 93.94 95 ASN A CA 1
ATOM 770 C C . ASN A 1 95 ? 4.291 5.517 -2.023 1.00 93.94 95 ASN A C 1
ATOM 772 O O . ASN A 1 95 ? 3.202 5.767 -1.498 1.00 93.94 95 ASN A O 1
ATOM 776 N N . LYS A 1 96 ? 4.362 4.957 -3.235 1.00 94.56 96 LYS A N 1
ATOM 777 C CA . LYS A 1 96 ? 3.169 4.608 -4.021 1.00 94.56 96 LYS A CA 1
ATOM 778 C C . LYS A 1 96 ? 2.342 3.509 -3.357 1.00 94.56 96 LYS A C 1
ATOM 780 O O . LYS A 1 96 ? 1.123 3.644 -3.258 1.00 94.56 96 LYS A O 1
ATOM 785 N N . PHE A 1 97 ? 2.992 2.459 -2.861 1.00 94.44 97 PHE A N 1
ATOM 786 C CA . PHE A 1 97 ? 2.331 1.351 -2.179 1.00 94.44 97 PHE A CA 1
ATOM 787 C C . PHE A 1 97 ? 1.599 1.830 -0.922 1.00 94.44 97 PHE A C 1
ATOM 789 O O . PHE A 1 97 ? 0.417 1.538 -0.739 1.00 94.44 97 PHE A O 1
ATOM 796 N N . MET A 1 98 ? 2.267 2.623 -0.081 1.00 93.06 98 MET A N 1
ATOM 797 C CA . MET A 1 98 ? 1.675 3.168 1.139 1.00 93.06 98 MET A CA 1
ATOM 798 C C . MET A 1 98 ? 0.492 4.079 0.821 1.00 93.06 98 MET A C 1
ATOM 800 O O . MET A 1 98 ? -0.561 3.940 1.433 1.00 93.06 98 MET A O 1
ATOM 804 N N . ASN A 1 99 ? 0.603 4.945 -0.186 1.00 92.19 99 ASN A N 1
ATOM 805 C CA . ASN A 1 99 ? -0.514 5.796 -0.595 1.00 92.19 99 ASN A CA 1
ATOM 806 C C . ASN A 1 99 ? -1.709 4.994 -1.134 1.00 92.19 99 ASN A C 1
ATOM 808 O O . ASN A 1 99 ? -2.855 5.375 -0.898 1.00 92.19 99 ASN A O 1
ATOM 8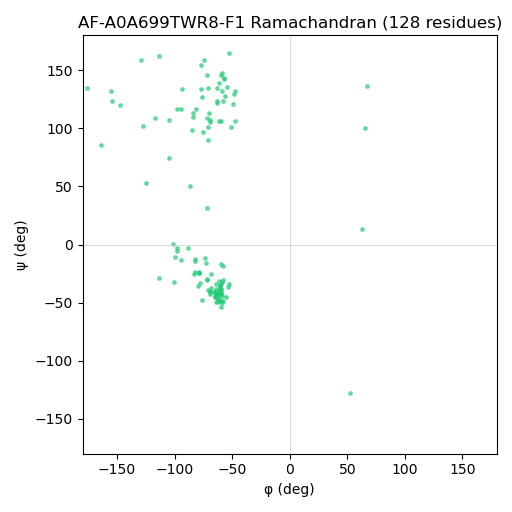12 N N . GLN A 1 100 ? -1.461 3.875 -1.817 1.00 93.69 100 GLN A N 1
ATOM 813 C CA . GLN A 1 100 ? -2.515 3.032 -2.375 1.00 93.69 100 GLN A CA 1
ATOM 814 C C . GLN A 1 100 ? -3.213 2.168 -1.310 1.00 93.69 100 GLN A C 1
ATOM 816 O O . GLN A 1 100 ? -4.445 2.093 -1.275 1.00 93.69 100 GLN A O 1
ATOM 821 N N . PHE A 1 101 ? -2.445 1.492 -0.453 1.00 91.94 101 PHE A N 1
ATOM 822 C CA . PHE A 1 101 ? -2.967 0.473 0.467 1.00 91.94 101 PHE A CA 1
ATOM 823 C C . PHE A 1 101 ? -3.159 0.980 1.897 1.00 91.94 101 PHE A C 1
ATOM 825 O O . PHE A 1 101 ? -4.116 0.574 2.559 1.00 91.94 101 PHE A O 1
ATOM 832 N N . LEU A 1 102 ? -2.318 1.910 2.349 1.00 90.00 102 LEU A N 1
ATOM 833 C CA . LEU A 1 102 ? -2.334 2.495 3.694 1.00 90.00 102 LEU A CA 1
ATOM 834 C C . LEU A 1 102 ? -2.423 4.035 3.649 1.00 90.00 102 LEU A C 1
ATOM 836 O O . LEU A 1 102 ? -1.603 4.721 4.267 1.00 90.00 102 LEU A O 1
ATOM 840 N N . PRO A 1 103 ? -3.408 4.607 2.923 1.00 92.75 103 PRO A N 1
ATOM 841 C CA . PRO A 1 103 ? -3.511 6.049 2.760 1.00 92.75 103 PRO A CA 1
ATOM 842 C C . PRO A 1 103 ? -3.610 6.754 4.121 1.00 92.75 103 PRO A C 1
ATOM 844 O O . PRO A 1 103 ? -4.311 6.262 5.016 1.00 92.75 103 PRO A O 1
ATOM 847 N N . PRO A 1 104 ? -2.993 7.943 4.277 1.00 89.50 104 PRO A N 1
ATOM 848 C CA . PRO A 1 104 ? -2.963 8.661 5.549 1.00 89.50 104 PRO A CA 1
ATOM 849 C C . PRO A 1 104 ? -4.343 8.871 6.177 1.00 89.50 104 PRO A C 1
ATOM 851 O O . PRO A 1 104 ? -4.465 8.801 7.393 1.00 89.50 104 PRO A O 1
ATOM 854 N N . SER A 1 105 ? -5.388 9.066 5.366 1.00 90.12 105 SER A N 1
ATOM 855 C CA . SER A 1 105 ? -6.772 9.235 5.828 1.00 90.12 105 SER A CA 1
ATOM 856 C C . SER A 1 105 ? -7.341 8.003 6.535 1.00 90.12 105 SER A C 1
ATOM 858 O O . SER A 1 105 ? -8.043 8.139 7.534 1.00 90.12 105 SER A O 1
ATOM 860 N N . LYS A 1 106 ? -7.028 6.792 6.058 1.00 90.81 106 LYS A N 1
ATOM 8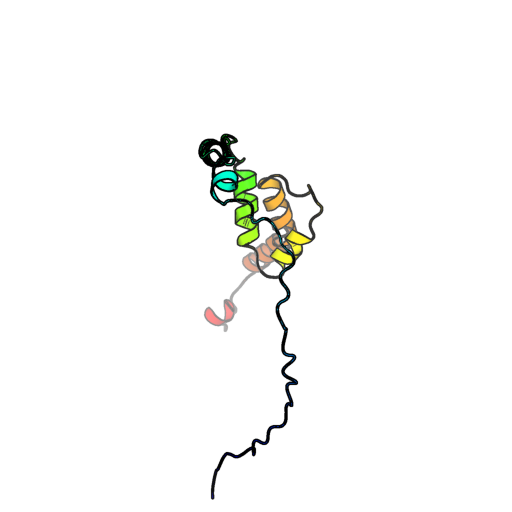61 C CA . LYS A 1 106 ? -7.419 5.555 6.747 1.00 90.81 106 LYS A CA 1
ATOM 862 C C . LYS A 1 106 ? -6.641 5.415 8.047 1.00 90.81 106 LYS A C 1
ATOM 864 O O . LYS A 1 106 ? -7.226 5.108 9.077 1.00 90.81 106 LYS A O 1
ATOM 869 N N . THR A 1 107 ? -5.344 5.710 8.012 1.00 91.62 107 THR A N 1
ATOM 870 C CA . THR A 1 107 ? -4.483 5.662 9.198 1.00 91.62 107 THR A CA 1
ATOM 871 C C . THR A 1 107 ? -4.944 6.645 10.276 1.00 91.62 107 THR A C 1
ATOM 873 O O . THR A 1 107 ? -4.984 6.290 11.450 1.00 91.62 107 THR A O 1
ATOM 876 N N . THR A 1 108 ? -5.324 7.873 9.913 1.00 93.94 108 THR A N 1
ATOM 877 C CA . THR A 1 108 ? -5.856 8.857 10.868 1.00 93.94 108 THR A CA 1
ATOM 878 C C . THR A 1 108 ? -7.234 8.467 11.378 1.00 93.94 108 THR A C 1
ATOM 880 O O . THR A 1 108 ? -7.487 8.602 12.572 1.00 93.94 108 THR A O 1
ATOM 883 N N . HIS A 1 109 ? -8.108 7.946 10.515 1.00 93.00 109 HIS A N 1
ATOM 884 C CA . HIS A 1 109 ? -9.408 7.438 10.936 1.00 93.00 109 HIS A CA 1
ATOM 885 C C . HIS A 1 109 ? -9.264 6.310 11.965 1.00 93.00 109 HIS A C 1
ATOM 887 O O . HIS A 1 109 ? -9.811 6.433 13.053 1.00 93.00 109 HIS A O 1
ATOM 893 N N . LEU A 1 110 ? -8.440 5.294 11.689 1.00 93.12 110 LEU A N 1
ATOM 894 C CA . LEU A 1 110 ? -8.171 4.199 12.628 1.00 93.12 110 LEU A CA 1
ATOM 895 C C . LEU A 1 110 ? -7.575 4.699 13.951 1.00 93.12 110 LEU A C 1
ATOM 897 O O . LEU A 1 110 ? -7.997 4.266 15.018 1.00 93.12 110 LEU A O 1
ATOM 901 N N . LYS A 1 111 ? -6.635 5.655 13.909 1.00 94.94 111 LYS A N 1
ATOM 902 C CA . LYS A 1 111 ? -6.098 6.286 15.129 1.00 94.94 111 LYS A CA 1
ATOM 903 C C . LYS A 1 111 ? -7.187 6.980 15.948 1.00 94.94 111 LYS A C 1
ATOM 905 O O . LYS A 1 111 ? -7.161 6.906 17.174 1.00 94.94 111 LYS A O 1
ATOM 910 N N . ASN A 1 112 ? -8.132 7.645 15.288 1.00 95.00 112 ASN A N 1
ATOM 911 C CA . ASN A 1 112 ? -9.252 8.294 15.961 1.00 95.00 112 ASN A CA 1
ATOM 912 C C . ASN A 1 112 ? -10.221 7.274 16.567 1.00 95.00 112 ASN A C 1
ATOM 914 O O . ASN A 1 112 ? -10.667 7.495 17.688 1.00 95.00 112 ASN A O 1
ATOM 918 N N . GLU A 1 113 ? -10.514 6.176 15.867 1.00 94.06 113 GLU A N 1
ATOM 919 C CA . GLU A 1 113 ? -11.342 5.083 16.394 1.00 94.06 113 GLU A CA 1
ATOM 920 C C . GLU A 1 113 ? -10.703 4.483 17.652 1.00 94.06 113 GLU A C 1
ATOM 922 O O . GLU A 1 113 ? -11.347 4.427 18.694 1.00 94.06 113 GLU A O 1
ATOM 927 N N . ILE A 1 114 ? -9.403 4.168 17.608 1.00 93.44 114 ILE A N 1
ATOM 928 C CA . ILE A 1 114 ? -8.655 3.662 18.772 1.00 93.44 114 ILE A CA 1
ATOM 929 C C . ILE A 1 114 ? -8.666 4.678 19.921 1.00 93.44 114 ILE A C 1
ATOM 931 O O . ILE A 1 114 ? -8.871 4.312 21.072 1.00 93.44 114 ILE A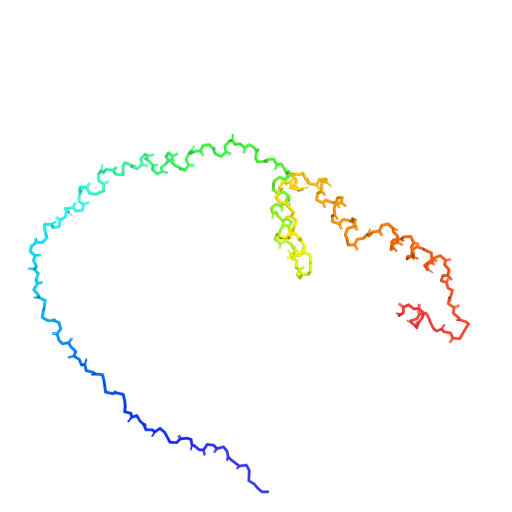 O 1
ATOM 935 N N . SER A 1 115 ? -8.469 5.967 19.633 1.00 95.31 115 SER A N 1
ATOM 936 C CA . SER A 1 115 ? -8.466 7.010 20.667 1.00 95.31 115 SER A CA 1
ATOM 937 C C . SER A 1 115 ? -9.837 7.246 21.304 1.00 95.31 115 SER A C 1
ATOM 939 O O . SER A 1 115 ? -9.898 7.784 22.409 1.00 95.31 115 SER A O 1
ATOM 941 N N . ARG A 1 116 ? -10.925 6.939 20.595 1.00 93.12 116 ARG A N 1
ATOM 942 C CA . ARG A 1 116 ? -12.310 7.100 21.066 1.00 93.12 116 ARG A CA 1
ATOM 943 C C . ARG A 1 116 ? -12.901 5.798 21.594 1.00 93.12 116 ARG A C 1
ATOM 945 O O . ARG A 1 116 ? -14.022 5.813 22.100 1.00 93.12 116 ARG A O 1
ATOM 952 N N . PHE A 1 117 ? -12.164 4.700 21.465 1.00 93.62 117 PHE A N 1
ATOM 953 C CA . PHE A 1 117 ? -12.567 3.396 21.940 1.00 93.62 117 PHE A CA 1
ATOM 954 C C . PHE A 1 117 ? -12.815 3.430 23.448 1.00 93.62 117 PHE A C 1
ATOM 956 O O . PHE A 1 117 ? -12.013 3.947 24.227 1.00 93.62 117 PHE A O 1
ATOM 963 N N . SER A 1 118 ? -13.947 2.867 23.851 1.00 91.75 118 SER A N 1
ATOM 964 C CA . SER A 1 118 ? -14.339 2.731 25.244 1.00 91.75 118 SER A CA 1
ATOM 965 C C . SER A 1 118 ? -15.137 1.445 25.379 1.00 91.75 118 SER A C 1
ATOM 967 O O . SER A 1 118 ? -16.200 1.320 24.772 1.00 91.75 118 SER A O 1
ATOM 969 N N . GLN A 1 119 ? -14.646 0.525 26.207 1.00 93.81 119 GLN A N 1
ATOM 970 C CA . GLN A 1 119 ? -15.375 -0.691 26.561 1.00 93.81 119 GLN A CA 1
ATOM 971 C C . GLN A 1 119 ? -16.664 -0.315 27.300 1.00 93.81 119 GLN A C 1
ATOM 973 O O . GLN A 1 119 ? -16.653 0.555 28.181 1.00 93.81 119 GLN A O 1
ATOM 978 N N . ARG A 1 120 ? -17.786 -0.941 26.938 1.00 91.38 120 ARG A N 1
ATOM 979 C CA . ARG A 1 120 ? -19.066 -0.691 27.614 1.00 91.38 120 ARG A CA 1
ATOM 980 C C . ARG A 1 120 ? -19.115 -1.418 28.958 1.00 91.38 120 ARG A C 1
ATOM 982 O O . ARG A 1 120 ? -18.464 -2.435 29.152 1.00 91.38 120 ARG A O 1
ATOM 989 N N . PHE A 1 121 ? -19.914 -0.904 29.894 1.00 88.75 121 PHE A N 1
ATOM 990 C CA . PHE A 1 121 ? -19.976 -1.431 31.266 1.00 88.75 121 PHE A CA 1
ATOM 991 C C . PHE A 1 121 ? -20.388 -2.912 31.349 1.00 88.75 121 PHE A C 1
ATOM 993 O O . PHE A 1 121 ? -19.930 -3.627 32.233 1.00 88.75 121 PHE A O 1
ATOM 1000 N N . GLU A 1 122 ? -21.236 -3.369 30.429 1.00 93.38 122 GLU A N 1
ATOM 1001 C CA . GLU A 1 122 ? -21.758 -4.743 30.399 1.00 93.38 122 GLU A CA 1
ATOM 1002 C C . GLU A 1 122 ? -21.053 -5.634 29.366 1.00 93.38 122 GLU A C 1
ATOM 1004 O O . GLU A 1 122 ? -21.402 -6.800 29.220 1.00 93.38 122 GLU A O 1
ATOM 1009 N N . GLU A 1 123 ? -20.073 -5.092 28.645 1.00 94.38 123 GLU A N 1
ATOM 1010 C CA . GLU A 1 123 ? -19.341 -5.790 27.593 1.00 94.38 123 GLU A CA 1
ATOM 1011 C C . GLU A 1 123 ? -18.075 -6.415 28.175 1.00 94.38 123 GLU A C 1
ATOM 1013 O O . GLU A 1 123 ? -17.330 -5.780 28.929 1.00 94.38 123 GLU A O 1
ATOM 1018 N N . THR A 1 124 ? -17.803 -7.671 27.838 1.00 93.75 124 THR A N 1
ATOM 1019 C CA . THR A 1 124 ? -16.541 -8.314 28.210 1.00 93.75 124 THR A CA 1
ATOM 1020 C C . THR A 1 124 ? -15.392 -7.785 27.353 1.00 93.75 124 THR A C 1
ATOM 1022 O O . THR A 1 124 ? -15.586 -7.293 26.247 1.00 93.75 124 THR A O 1
ATOM 1025 N N . PHE A 1 125 ? -14.152 -7.916 27.829 1.00 89.38 125 PHE A N 1
ATOM 1026 C CA . PHE A 1 125 ? -12.994 -7.477 27.041 1.00 89.38 125 PHE A CA 1
ATOM 1027 C C . PHE A 1 125 ? -12.888 -8.211 25.693 1.00 89.38 125 PHE A C 1
ATOM 1029 O O . PHE A 1 125 ? -12.460 -7.618 24.711 1.00 89.38 125 PHE A O 1
ATOM 1036 N N . GLY A 1 126 ? -13.286 -9.488 25.646 1.00 91.88 126 GLY A N 1
ATOM 1037 C CA . GLY A 1 126 ? -13.294 -10.268 24.408 1.00 91.88 126 GLY A CA 1
ATOM 1038 C C . GLY A 1 126 ? -14.304 -9.742 23.391 1.00 91.88 126 GLY A C 1
ATOM 1039 O O . GLY A 1 126 ? -13.967 -9.639 22.221 1.00 91.88 126 GLY A O 1
ATOM 1040 N N . GLU A 1 127 ? -15.498 -9.352 23.844 1.00 91.12 127 GLU A N 1
ATOM 1041 C CA . GLU A 1 127 ? -16.525 -8.749 22.983 1.00 91.12 127 GLU A CA 1
ATOM 1042 C C . GLU A 1 127 ? -16.114 -7.360 22.485 1.00 91.12 127 GLU A C 1
ATOM 1044 O O . GLU A 1 127 ? -16.346 -7.048 21.327 1.00 91.12 127 GLU A O 1
ATOM 1049 N N . ALA A 1 128 ? -15.440 -6.562 23.317 1.00 89.50 128 ALA A N 1
ATOM 1050 C CA . ALA A 1 128 ? -14.980 -5.227 22.933 1.00 89.50 128 ALA A CA 1
ATOM 1051 C C . ALA A 1 128 ? -13.784 -5.237 21.956 1.00 89.50 128 ALA A C 1
ATOM 1053 O O . ALA A 1 128 ? -13.447 -4.199 21.389 1.00 89.50 128 ALA A O 1
ATOM 1054 N N . TRP A 1 129 ? -13.090 -6.372 21.819 1.00 86.00 129 TRP A N 1
ATOM 1055 C CA . TRP A 1 129 ? -11.906 -6.529 20.965 1.00 86.00 129 TRP A CA 1
ATOM 1056 C C . TRP A 1 129 ? -12.208 -7.191 19.608 1.00 86.00 129 TRP A C 1
ATOM 1058 O O . TRP A 1 129 ? -11.330 -7.208 18.741 1.00 86.00 129 TRP A O 1
ATOM 1068 N N . GLU A 1 130 ? -13.416 -7.734 19.428 1.00 80.56 130 GLU A N 1
ATOM 1069 C CA . GLU A 1 130 ? -13.933 -8.195 18.127 1.00 80.56 130 GLU A CA 1
ATOM 1070 C C . GLU A 1 130 ? -14.539 -7.044 17.310 1.00 80.56 130 GLU A C 1
ATOM 1072 O O . GLU A 1 130 ? -14.297 -7.023 16.079 1.00 80.56 130 GLU A O 1
#